Protein AF-A0A6L7TSZ8-F1 (afdb_monomer_lite)

Foldseek 3Di:
DDPPPDDQDPLARHDLDDPAKDWDQDPPPRHIDIDGDDDDPSSVSSVVCVVVVHD

Secondary structure (DSSP, 8-state):
--SSSS--BTTBSS-S----EEEEE-TTT--EEEEE-PPPHHHHHHHHHHHTT--

Sequence (55 aa):
GDAVYGKRSPLLPRHFLHAHRLAFAHPATGEPLEFSSPLPADLEAALEAARRGEQ

Structure (mmCIF, N/CA/C/O backbone):
data_AF-A0A6L7TSZ8-F1
#
_entry.id   AF-A0A6L7TSZ8-F1
#
loop_
_atom_site.group_PDB
_atom_site.id
_atom_site.type_symbol
_atom_site.label_atom_id
_atom_site.label_alt_id
_atom_site.label_comp_id
_atom_site.label_asym_id
_atom_site.label_entity_id
_atom_site.label_seq_id
_atom_site.pdbx_PDB_ins_code
_atom_site.Cartn_x
_atom_site.Cartn_y
_atom_site.Cartn_z
_atom_site.occupancy
_atom_site.B_iso_or_equiv
_atom_site.auth_seq_id
_atom_site.auth_comp_id
_atom_site.auth_asym_id
_atom_site.auth_atom_id
_atom_site.pdbx_PDB_model_num
ATOM 1 N N . GLY A 1 1 ? 1.960 4.972 -13.565 1.00 89.50 1 GLY A N 1
ATOM 2 C CA . GLY A 1 1 ? 2.546 6.222 -13.067 1.00 89.50 1 GLY A CA 1
ATOM 3 C C . GLY A 1 1 ? 1.436 7.194 -12.737 1.00 89.50 1 GLY A C 1
ATOM 4 O O . GLY A 1 1 ? 0.299 6.969 -13.137 1.00 89.50 1 GLY A O 1
ATOM 5 N N . ASP A 1 2 ? 1.750 8.262 -12.016 1.00 94.25 2 ASP A N 1
ATOM 6 C CA . ASP A 1 2 ? 0.802 9.349 -11.759 1.00 94.25 2 ASP A CA 1
ATOM 7 C C . ASP A 1 2 ? 0.599 10.176 -13.038 1.00 94.25 2 ASP A C 1
ATOM 9 O O . ASP A 1 2 ? 1.561 10.723 -13.571 1.00 94.25 2 ASP A O 1
ATOM 13 N N . ALA A 1 3 ? -0.630 10.252 -13.550 1.00 91.81 3 ALA A N 1
ATOM 14 C CA . ALA A 1 3 ? -0.944 11.007 -14.764 1.00 91.81 3 ALA A CA 1
ATOM 15 C C . ALA A 1 3 ? -1.274 12.492 -14.515 1.00 91.81 3 ALA A C 1
ATOM 17 O O . ALA A 1 3 ? -1.404 13.232 -15.488 1.00 91.81 3 ALA A O 1
ATOM 18 N N . VAL A 1 4 ? -1.440 12.907 -13.255 1.00 95.12 4 VAL A N 1
ATOM 19 C CA . VAL A 1 4 ? -1.822 14.273 -12.861 1.00 95.12 4 VAL A CA 1
ATOM 20 C C . VAL A 1 4 ? -0.611 15.035 -12.330 1.00 95.12 4 VAL A C 1
ATOM 22 O O . VAL A 1 4 ? -0.336 16.137 -12.796 1.00 95.12 4 VAL A O 1
ATOM 25 N N . TYR A 1 5 ? 0.131 14.442 -11.390 1.00 95.38 5 TYR A N 1
ATOM 26 C CA . TYR A 1 5 ? 1.244 15.111 -10.699 1.00 95.38 5 TYR A CA 1
ATOM 27 C C . TYR A 1 5 ? 2.624 14.539 -11.039 1.00 95.38 5 TYR A C 1
ATOM 29 O O . TYR A 1 5 ? 3.640 15.103 -10.639 1.00 95.38 5 TYR A O 1
ATOM 37 N N . GLY A 1 6 ? 2.683 13.428 -11.773 1.00 91.81 6 GLY A N 1
ATOM 38 C CA . GLY A 1 6 ? 3.935 12.763 -12.124 1.00 91.81 6 GLY A CA 1
ATOM 39 C C . GLY A 1 6 ? 4.029 12.421 -13.604 1.00 91.81 6 GLY A C 1
ATOM 40 O O . GLY A 1 6 ? 3.491 13.107 -14.471 1.00 91.81 6 GLY A O 1
ATOM 41 N N . LYS A 1 7 ? 4.760 11.344 -13.896 1.00 91.38 7 LYS A N 1
ATOM 42 C CA . LYS A 1 7 ? 4.883 10.800 -15.248 1.00 91.38 7 LYS A CA 1
ATOM 43 C C . LYS A 1 7 ? 4.057 9.527 -15.371 1.00 91.38 7 LYS A C 1
ATOM 45 O O . LYS A 1 7 ? 4.054 8.665 -14.485 1.00 91.38 7 LYS A O 1
ATOM 50 N N . ARG A 1 8 ? 3.414 9.371 -16.528 1.00 93.12 8 ARG A N 1
ATOM 51 C CA . ARG A 1 8 ? 2.891 8.071 -16.956 1.00 93.12 8 ARG A CA 1
ATOM 52 C C . ARG A 1 8 ? 4.0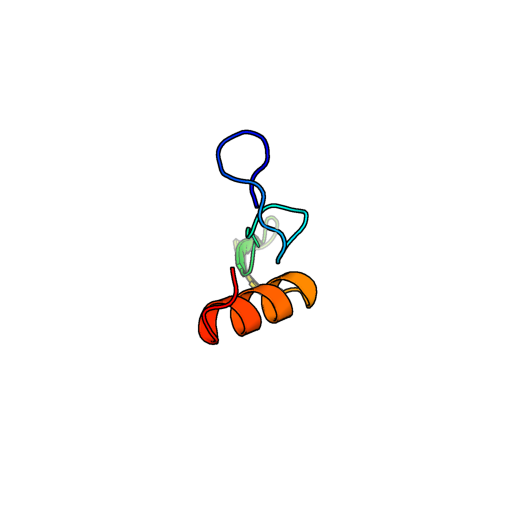53 7.078 -17.033 1.00 93.12 8 ARG A C 1
ATOM 54 O O . ARG A 1 8 ? 5.169 7.457 -17.368 1.00 93.12 8 ARG A O 1
ATOM 61 N N . SER A 1 9 ? 3.778 5.824 -16.697 1.00 91.69 9 SER A N 1
ATOM 62 C CA . SER A 1 9 ? 4.750 4.734 -16.782 1.00 91.69 9 SER A CA 1
ATOM 63 C C . SER A 1 9 ? 4.114 3.612 -17.596 1.00 91.69 9 SER A C 1
ATOM 65 O O . SER A 1 9 ? 2.938 3.324 -17.357 1.00 91.69 9 SER A O 1
ATOM 67 N N . PRO A 1 10 ? 4.845 2.999 -18.538 1.00 92.44 10 PRO A N 1
ATOM 68 C CA . PRO A 1 10 ? 4.353 1.841 -19.275 1.00 92.44 10 PRO A CA 1
ATOM 69 C C . PRO A 1 10 ? 4.251 0.592 -18.383 1.00 92.44 10 PRO A C 1
ATOM 71 O O . PRO A 1 10 ? 3.472 -0.301 -18.692 1.00 92.44 10 PRO A O 1
ATOM 74 N N . LEU A 1 11 ? 4.968 0.553 -17.254 1.00 94.12 11 LEU A N 1
ATOM 75 C CA . LEU A 1 11 ? 4.974 -0.573 -16.313 1.00 94.12 11 LEU A CA 1
ATOM 76 C C . LEU A 1 11 ? 3.733 -0.633 -15.414 1.00 94.12 11 LEU A C 1
ATOM 78 O O . LEU A 1 11 ? 3.424 -1.683 -14.861 1.00 94.12 11 LEU A O 1
ATOM 82 N N . LEU A 1 12 ? 3.032 0.490 -15.223 1.00 94.81 12 LEU A N 1
ATOM 83 C CA . LEU A 1 12 ? 1.875 0.549 -14.332 1.00 94.81 12 LEU A CA 1
ATOM 84 C C . LEU A 1 12 ? 0.873 1.619 -14.790 1.00 94.81 12 LEU A C 1
ATOM 86 O O . LEU A 1 12 ? 1.243 2.794 -14.866 1.00 94.81 12 LEU A O 1
ATOM 90 N N . PRO A 1 13 ? -0.414 1.288 -15.005 1.00 92.81 13 PRO A N 1
ATOM 91 C CA . PRO A 1 13 ? -1.404 2.237 -15.521 1.00 92.81 13 PRO A CA 1
ATOM 92 C C . PRO A 1 13 ? -1.948 3.221 -14.468 1.00 92.81 13 PRO A C 1
ATOM 94 O O . PRO A 1 13 ? -2.684 4.140 -1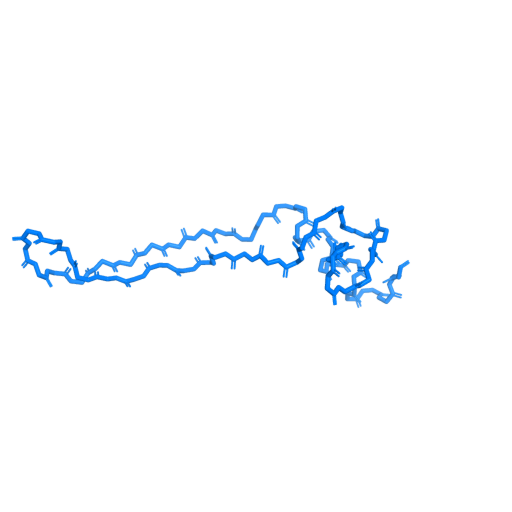4.815 1.00 92.81 13 PRO A O 1
ATOM 97 N N . ARG A 1 14 ? -1.583 3.058 -13.190 1.00 95.62 14 ARG A N 1
ATOM 98 C CA . ARG A 1 14 ? -2.032 3.885 -12.055 1.00 95.62 14 ARG A CA 1
ATOM 99 C C . ARG A 1 14 ? -0.863 4.356 -11.184 1.00 95.62 14 ARG A C 1
ATOM 101 O O . ARG A 1 14 ? 0.299 4.070 -11.488 1.00 95.62 14 ARG A O 1
ATOM 108 N N . HIS A 1 15 ? -1.150 5.082 -10.105 1.00 97.06 15 HIS A N 1
ATOM 109 C CA . HIS A 1 15 ? -0.157 5.424 -9.082 1.00 97.06 15 HIS A CA 1
ATOM 110 C C . HIS A 1 15 ? 0.471 4.167 -8.476 1.00 97.06 15 HIS A C 1
ATOM 112 O O . HIS A 1 15 ? -0.242 3.227 -8.120 1.00 97.06 15 HIS A O 1
ATOM 118 N N . PHE A 1 16 ? 1.794 4.184 -8.293 1.00 96.81 16 PHE A N 1
ATOM 119 C CA . PHE A 1 16 ? 2.472 3.219 -7.427 1.00 96.81 16 PHE A CA 1
ATOM 120 C C . PHE A 1 16 ? 2.252 3.652 -5.970 1.00 96.81 16 PHE A C 1
ATOM 122 O O . PHE A 1 16 ? 3.122 4.233 -5.328 1.00 96.81 16 PHE A O 1
ATOM 129 N N . LEU A 1 17 ? 1.025 3.464 -5.487 1.00 97.25 17 LEU A N 1
ATOM 130 C CA . LEU A 1 17 ? 0.589 3.815 -4.139 1.00 97.25 17 LEU A CA 1
ATOM 131 C C . LEU A 1 17 ? -0.277 2.674 -3.600 1.00 97.25 17 LEU A C 1
ATOM 133 O O . LEU A 1 17 ? -1.160 2.171 -4.302 1.00 97.25 17 LEU A O 1
ATOM 137 N N . HIS A 1 18 ? -0.010 2.272 -2.358 1.00 98.06 18 HIS A N 1
ATOM 138 C CA . HIS A 1 18 ? -0.719 1.194 -1.671 1.00 98.06 18 HIS A CA 1
ATOM 139 C C . HIS A 1 18 ? -0.743 1.432 -0.162 1.00 98.06 18 HIS A C 1
ATOM 141 O O . HIS A 1 18 ? 0.305 1.623 0.457 1.00 98.06 18 HIS A O 1
ATOM 147 N N . ALA A 1 19 ? -1.932 1.391 0.438 1.00 98.38 19 ALA A N 1
ATOM 148 C CA . ALA A 1 19 ? -2.098 1.439 1.886 1.00 98.38 19 ALA A CA 1
ATOM 149 C C . ALA A 1 19 ? -1.857 0.038 2.472 1.00 98.38 19 ALA A C 1
ATOM 151 O O . ALA A 1 19 ? -2.786 -0.738 2.672 1.00 98.38 19 ALA A O 1
ATOM 152 N N . HIS A 1 20 ? -0.589 -0.302 2.709 1.00 98.25 20 HIS A N 1
ATOM 153 C CA . HIS A 1 20 ? -0.196 -1.642 3.155 1.00 98.25 20 HIS A CA 1
ATOM 154 C C . HIS A 1 20 ? -0.670 -1.987 4.574 1.00 98.25 20 HIS A C 1
ATOM 156 O O . HIS A 1 20 ? -1.012 -3.137 4.841 1.00 98.25 20 HIS A O 1
ATOM 162 N N . ARG A 1 21 ? -0.680 -1.008 5.483 1.00 98.44 21 ARG A N 1
ATOM 163 C CA . ARG A 1 21 ? -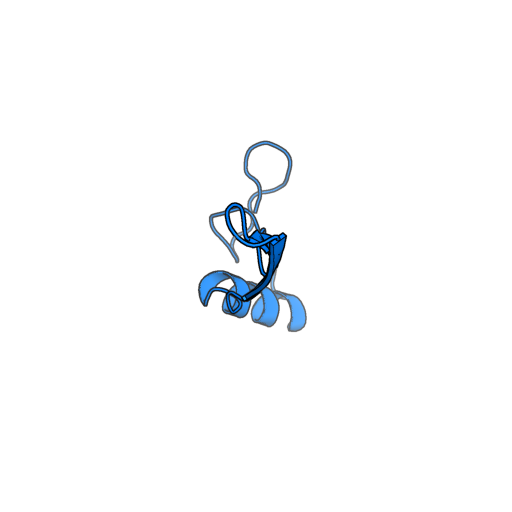0.994 -1.214 6.898 1.00 98.44 21 ARG A CA 1
ATOM 164 C C . ARG A 1 21 ? -1.950 -0.145 7.400 1.00 98.44 21 ARG A C 1
ATOM 166 O O . ARG A 1 21 ? -1.742 1.038 7.133 1.00 98.44 21 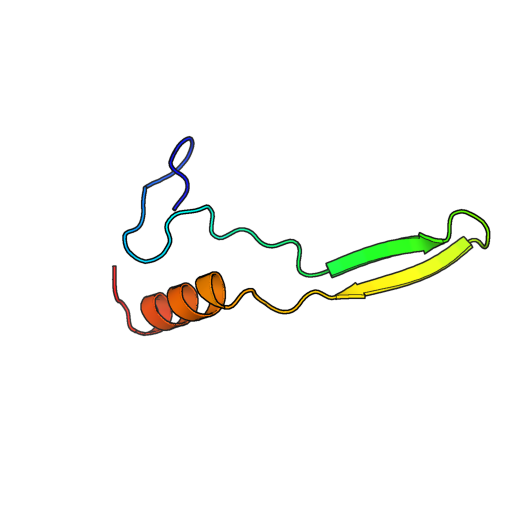ARG A O 1
ATOM 173 N N . LEU A 1 22 ? -2.943 -0.569 8.175 1.00 98.56 22 LEU A N 1
ATOM 174 C CA . LEU A 1 22 ? -3.864 0.296 8.904 1.00 98.56 22 LEU A CA 1
ATOM 175 C C . LEU A 1 22 ? -3.867 -0.127 10.373 1.00 98.56 22 LEU A C 1
ATOM 177 O O . LEU A 1 22 ? -4.094 -1.295 10.670 1.00 98.56 22 LEU A O 1
ATOM 181 N N . ALA A 1 23 ? -3.633 0.818 11.280 1.00 98.50 23 ALA A N 1
ATOM 182 C CA . ALA A 1 23 ? -3.665 0.567 12.715 1.00 98.50 23 ALA A CA 1
ATOM 183 C C . ALA A 1 23 ? -4.382 1.706 13.439 1.00 98.50 23 ALA A C 1
ATOM 185 O O . ALA A 1 23 ? -4.156 2.878 13.129 1.00 98.50 23 ALA A O 1
ATOM 186 N N . PHE A 1 24 ? -5.267 1.355 14.370 1.00 98.56 24 PHE A N 1
ATOM 187 C CA . PHE A 1 24 ? -6.054 2.298 15.168 1.00 98.56 24 PHE A CA 1
ATOM 188 C C . PHE A 1 24 ? -6.644 1.599 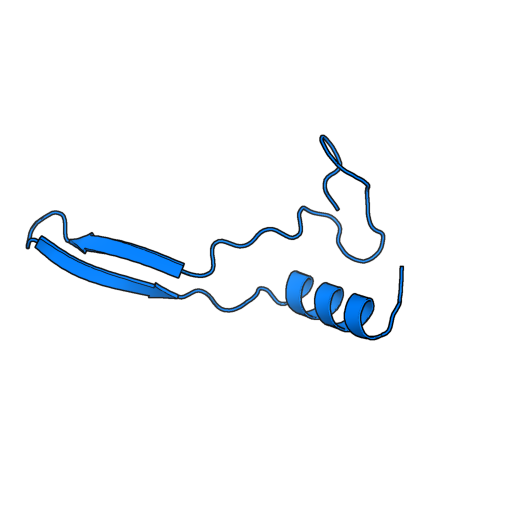16.402 1.00 98.56 24 PHE A C 1
ATOM 190 O O . PHE A 1 24 ? -6.687 0.373 16.468 1.00 98.56 24 PHE A O 1
ATOM 197 N N . ALA A 1 25 ? -7.103 2.374 17.385 1.00 98.75 25 ALA A N 1
ATOM 198 C CA . ALA A 1 25 ? -7.812 1.836 18.545 1.00 98.75 25 ALA A CA 1
ATOM 199 C C . ALA A 1 25 ? -9.256 1.467 18.174 1.00 98.75 25 ALA A C 1
ATOM 201 O O . ALA A 1 25 ? -9.958 2.261 17.541 1.00 98.75 25 ALA A O 1
ATOM 202 N N . HIS A 1 26 ? -9.722 0.289 18.587 1.00 98.31 26 HIS A N 1
ATOM 203 C CA . HIS A 1 26 ? -11.085 -0.163 18.339 1.00 98.31 26 HIS A CA 1
ATOM 204 C C . HIS A 1 26 ? -12.083 0.839 18.947 1.00 98.31 26 HIS A C 1
ATOM 206 O O . HIS A 1 26 ? -12.017 1.120 20.146 1.00 98.31 26 HIS A O 1
ATOM 212 N N . PRO A 1 27 ? -13.045 1.364 18.170 1.00 98.00 27 PRO A N 1
ATOM 213 C CA . PRO A 1 27 ? -13.837 2.526 18.576 1.00 98.00 27 PRO A CA 1
ATOM 214 C C . PRO A 1 27 ? -14.740 2.273 19.789 1.00 98.00 27 PRO A C 1
ATOM 216 O O . PRO A 1 27 ? -15.101 3.221 20.477 1.00 98.00 27 PRO A O 1
ATOM 219 N N . ALA A 1 28 ? -15.101 1.014 20.066 1.00 98.38 28 ALA A N 1
ATOM 220 C CA . ALA A 1 28 ? -15.933 0.668 21.219 1.00 98.38 28 ALA A CA 1
ATOM 221 C C . ALA A 1 28 ? -15.144 0.145 22.431 1.00 98.38 28 ALA A C 1
ATOM 223 O O . ALA A 1 28 ? -15.652 0.206 23.544 1.00 98.38 28 ALA A O 1
ATOM 224 N N . THR A 1 29 ? -13.938 -0.397 22.233 1.00 98.25 29 THR A N 1
ATOM 225 C CA . THR A 1 29 ? -13.196 -1.098 23.306 1.00 98.25 29 THR A CA 1
ATOM 226 C C . THR A 1 29 ? -11.856 -0.453 23.635 1.00 98.25 29 THR A C 1
ATOM 228 O O . THR A 1 29 ? -11.294 -0.744 24.680 1.00 98.25 29 THR A O 1
ATOM 231 N N . GLY A 1 30 ? -11.330 0.417 22.771 1.00 98.19 30 GLY A N 1
ATOM 232 C CA . GLY A 1 30 ? -10.011 1.031 22.923 1.00 98.19 30 GLY A CA 1
ATOM 233 C C . GLY A 1 30 ? -8.835 0.104 22.601 1.00 98.19 30 GLY A C 1
ATOM 234 O O . GLY A 1 30 ? -7.711 0.585 22.496 1.00 98.19 30 GLY A O 1
ATOM 235 N N . GLU A 1 31 ? -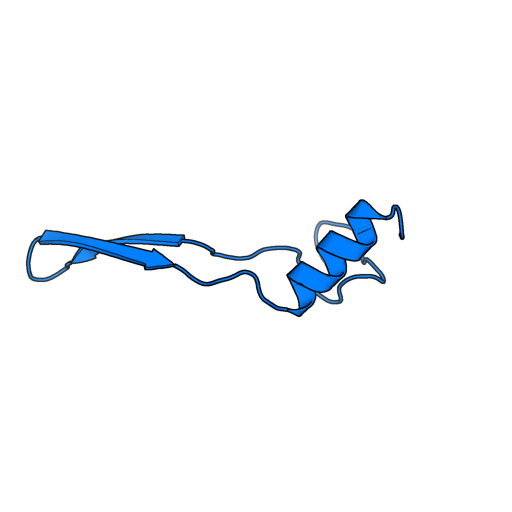9.080 -1.193 22.399 1.00 98.62 31 GLU A N 1
ATOM 236 C CA . GLU A 1 31 ? -8.036 -2.177 22.103 1.00 98.62 31 GLU A CA 1
ATOM 237 C C . GLU A 1 31 ? -7.329 -1.869 20.774 1.00 98.62 31 GLU A C 1
ATOM 239 O O . GLU A 1 31 ? -7.991 -1.482 19.805 1.00 98.62 31 GLU A O 1
ATOM 244 N N . PRO A 1 32 ? -6.002 -2.045 20.682 1.00 98.62 32 PRO A N 1
ATOM 245 C CA . PRO A 1 32 ? -5.276 -1.808 19.444 1.00 98.62 32 PRO A CA 1
ATOM 246 C C . PRO A 1 32 ? -5.673 -2.829 18.370 1.00 98.62 32 PRO A C 1
ATOM 248 O O . PRO A 1 32 ? -5.647 -4.038 18.598 1.00 98.62 32 PRO A O 1
ATOM 251 N N . LEU A 1 33 ? -5.996 -2.339 17.173 1.00 98.62 33 LEU A N 1
ATOM 252 C CA . LEU A 1 33 ? -6.204 -3.152 15.978 1.00 98.62 33 LEU A CA 1
ATOM 253 C C . LEU A 1 33 ? -5.112 -2.861 14.955 1.00 98.62 33 LEU A C 1
ATOM 255 O O . LEU A 1 33 ? -4.735 -1.705 14.749 1.00 98.62 33 LEU A O 1
ATOM 259 N N . GLU A 1 34 ? -4.679 -3.903 14.253 1.00 98.62 34 GLU A N 1
ATOM 260 C CA . GLU A 1 34 ? -3.770 -3.799 13.119 1.00 98.62 34 GLU A CA 1
ATOM 261 C C . GLU A 1 34 ? -4.253 -4.694 11.979 1.00 98.62 34 GLU A C 1
ATOM 263 O O . GLU A 1 34 ? -4.604 -5.858 12.174 1.00 98.62 34 GLU A O 1
ATOM 268 N N . PHE A 1 35 ? -4.256 -4.131 10.776 1.00 98.56 35 PHE A N 1
ATOM 269 C CA . PHE A 1 35 ? -4.616 -4.809 9.542 1.00 98.56 35 PHE A CA 1
ATOM 270 C C . PHE A 1 35 ? -3.488 -4.640 8.534 1.00 98.56 35 PHE A C 1
ATOM 272 O O . PHE A 1 35 ? -2.912 -3.553 8.406 1.00 98.56 35 PHE A O 1
ATOM 279 N N . SER A 1 36 ? -3.215 -5.696 7.775 1.00 98.56 36 SER A N 1
ATOM 280 C CA . SER A 1 36 ? -2.270 -5.676 6.665 1.00 98.56 36 SER A CA 1
ATOM 281 C C . SER A 1 36 ? -2.951 -6.099 5.366 1.00 98.56 36 SER A C 1
ATOM 283 O O . SER A 1 36 ? -3.824 -6.965 5.344 1.00 98.56 36 SER A O 1
ATOM 285 N N . SER A 1 37 ? -2.548 -5.464 4.268 1.00 98.25 37 SER A N 1
ATOM 286 C CA . SER A 1 37 ? -2.926 -5.843 2.910 1.00 98.25 37 SER A CA 1
ATOM 287 C C . SER A 1 37 ? -1.653 -6.122 2.118 1.00 98.25 37 SER A C 1
ATOM 289 O O . SER A 1 37 ? -0.834 -5.203 1.972 1.00 98.25 37 SER A O 1
ATOM 291 N N . PRO A 1 38 ? -1.465 -7.338 1.569 1.00 98.12 38 PRO A N 1
ATOM 292 C CA . PRO A 1 38 ? -0.297 -7.643 0.749 1.00 98.12 38 PRO A CA 1
ATOM 293 C C . PRO A 1 38 ? -0.222 -6.709 -0.462 1.00 98.12 38 PRO A C 1
ATOM 295 O O . PRO A 1 38 ? -1.215 -6.071 -0.832 1.00 98.12 38 PRO A O 1
ATOM 298 N N . LEU A 1 39 ? 0.973 -6.601 -1.044 1.00 98.31 39 LEU A N 1
ATOM 299 C CA . LEU A 1 39 ? 1.185 -5.795 -2.237 1.00 98.31 39 LEU A CA 1
ATOM 300 C C . LEU A 1 39 ? 0.305 -6.348 -3.380 1.00 98.31 39 LEU A C 1
ATOM 302 O O . LEU A 1 39 ? 0.331 -7.550 -3.642 1.00 98.31 39 LEU A O 1
ATOM 306 N N . PRO A 1 40 ? -0.512 -5.513 -4.045 1.00 98.25 40 PRO A N 1
ATOM 307 C CA . PRO A 1 40 ? -1.302 -5.943 -5.189 1.00 98.25 40 PRO A CA 1
ATOM 308 C C . PRO A 1 40 ? -0.418 -6.444 -6.335 1.00 98.25 40 PRO A C 1
ATOM 310 O O . PRO A 1 40 ? 0.652 -5.890 -6.587 1.00 98.25 40 PRO A O 1
ATOM 313 N N . ALA A 1 41 ? -0.894 -7.455 -7.064 1.00 97.88 41 ALA A N 1
ATOM 314 C CA . ALA A 1 41 ? -0.116 -8.141 -8.098 1.00 97.88 41 ALA A CA 1
ATOM 315 C C . ALA A 1 41 ? 0.410 -7.214 -9.213 1.00 97.88 41 ALA A C 1
ATOM 317 O O . ALA A 1 41 ? 1.480 -7.456 -9.764 1.00 97.88 41 ALA A O 1
ATOM 318 N N . ASP A 1 42 ? -0.311 -6.139 -9.538 1.00 96.56 42 ASP A N 1
ATOM 319 C CA . ASP A 1 42 ? 0.122 -5.150 -10.529 1.00 96.56 42 ASP A CA 1
ATOM 320 C C . ASP A 1 42 ? 1.302 -4.297 -10.034 1.00 96.56 42 ASP A C 1
ATOM 322 O O . ASP A 1 42 ? 2.224 -4.012 -10.799 1.00 96.56 42 ASP A O 1
ATOM 326 N N . LEU A 1 43 ? 1.315 -3.929 -8.748 1.00 97.75 43 LEU A N 1
ATOM 327 C CA . LEU A 1 43 ? 2.446 -3.233 -8.130 1.00 97.75 43 LEU A CA 1
ATOM 328 C C . LEU A 1 43 ? 3.646 -4.158 -7.942 1.00 97.75 43 LEU A C 1
ATOM 330 O O . LEU A 1 43 ? 4.772 -3.713 -8.139 1.00 97.75 43 LEU A O 1
ATOM 334 N N . GLU A 1 44 ? 3.413 -5.426 -7.599 1.00 98.19 44 GLU A N 1
ATOM 335 C CA . GLU A 1 44 ? 4.461 -6.452 -7.521 1.00 98.19 44 GLU A CA 1
ATOM 336 C C . GLU A 1 44 ? 5.154 -6.609 -8.885 1.00 98.19 44 GLU A C 1
ATOM 338 O O . GLU A 1 44 ? 6.372 -6.483 -8.988 1.00 98.19 44 GLU A O 1
ATOM 343 N N . ALA A 1 45 ? 4.382 -6.772 -9.964 1.00 97.06 45 ALA A N 1
ATOM 344 C CA . ALA A 1 45 ? 4.926 -6.892 -11.316 1.00 97.06 45 ALA A CA 1
ATOM 345 C C . ALA A 1 45 ? 5.722 -5.645 -11.745 1.00 97.06 45 ALA A C 1
ATOM 347 O O . ALA A 1 45 ? 6.822 -5.768 -12.291 1.00 97.06 45 ALA A O 1
ATOM 348 N N . ALA A 1 46 ? 5.197 -4.447 -11.466 1.00 96.81 46 ALA A N 1
ATOM 349 C CA . ALA A 1 46 ? 5.885 -3.193 -11.762 1.00 96.81 46 ALA A CA 1
ATOM 350 C C . ALA A 1 46 ? 7.175 -3.017 -10.935 1.00 96.81 46 ALA A C 1
ATOM 352 O O . ALA A 1 46 ? 8.170 -2.505 -11.451 1.00 96.81 46 ALA A O 1
ATOM 353 N N . LEU A 1 47 ? 7.183 -3.460 -9.673 1.00 97.12 47 LEU A N 1
ATOM 354 C CA . LEU A 1 47 ? 8.364 -3.446 -8.806 1.00 97.12 47 LEU A CA 1
ATOM 355 C C . LEU A 1 47 ? 9.457 -4.373 -9.340 1.00 97.12 47 LEU A C 1
ATOM 357 O O . LEU A 1 47 ? 10.622 -3.981 -9.403 1.00 97.12 47 LEU A O 1
ATOM 361 N N . GLU A 1 48 ? 9.081 -5.578 -9.757 1.00 98.12 48 GLU A N 1
ATOM 362 C CA . GLU A 1 48 ? 10.012 -6.540 -10.343 1.00 98.12 48 GLU A CA 1
ATOM 363 C C . GLU A 1 48 ? 10.604 -6.038 -11.665 1.00 98.12 48 GLU A C 1
ATOM 365 O O . GLU A 1 48 ? 11.807 -6.167 -11.890 1.00 98.12 48 GLU A O 1
ATOM 370 N N . ALA A 1 49 ? 9.797 -5.405 -12.519 1.00 96.75 49 ALA A N 1
ATOM 371 C CA . ALA A 1 49 ? 10.284 -4.748 -13.734 1.00 96.75 49 ALA A CA 1
ATOM 372 C C . ALA A 1 49 ? 11.298 -3.634 -13.428 1.00 96.75 49 ALA A C 1
ATOM 374 O O . ALA A 1 49 ? 12.389 -3.601 -14.003 1.00 96.75 49 ALA A O 1
ATOM 375 N N . ALA A 1 50 ? 10.997 -2.780 -12.447 1.00 94.94 50 ALA A N 1
ATOM 376 C CA . ALA A 1 50 ? 11.906 -1.720 -12.023 1.00 94.94 50 ALA A CA 1
ATOM 377 C C . ALA A 1 50 ? 13.228 -2.269 -11.453 1.00 94.94 50 ALA A C 1
ATOM 379 O O . ALA A 1 50 ? 14.295 -1.728 -11.745 1.00 94.94 50 ALA A O 1
ATOM 380 N N . ARG A 1 51 ? 13.189 -3.373 -10.691 1.00 96.81 51 ARG A N 1
ATOM 381 C CA . ARG A 1 51 ? 14.394 -4.061 -10.183 1.00 96.81 51 ARG A CA 1
ATOM 382 C C . ARG A 1 51 ? 15.298 -4.568 -11.307 1.00 96.81 51 ARG A C 1
ATOM 384 O O . ARG A 1 51 ? 16.515 -4.579 -11.141 1.00 96.81 51 ARG A O 1
ATOM 391 N N . ARG A 1 52 ? 14.718 -4.951 -12.447 1.00 97.19 52 ARG A N 1
ATOM 392 C CA . ARG A 1 52 ? 15.455 -5.359 -13.654 1.00 97.19 52 ARG A CA 1
ATOM 393 C C . ARG A 1 52 ? 15.951 -4.179 -14.500 1.00 97.19 52 ARG A C 1
ATOM 395 O O . ARG A 1 52 ? 16.713 -4.402 -15.436 1.00 97.19 52 ARG A O 1
ATOM 402 N N . GLY A 1 53 ? 15.564 -2.943 -14.174 1.00 92.88 53 GLY A N 1
ATOM 403 C CA . GLY A 1 53 ? 15.932 -1.741 -14.930 1.00 92.88 53 GLY A CA 1
ATOM 404 C C . GLY A 1 53 ? 15.075 -1.492 -16.175 1.00 92.88 53 GLY A C 1
ATOM 405 O O . GLY A 1 53 ? 15.484 -0.738 -17.058 1.00 92.88 53 GLY A O 1
ATOM 406 N N . GLU A 1 54 ? 13.901 -2.118 -16.261 1.00 89.56 54 GLU A N 1
ATOM 407 C CA . GLU A 1 54 ? 12.915 -1.837 -17.308 1.00 89.56 54 GLU A CA 1
ATOM 408 C C . GLU A 1 54 ? 12.277 -0.458 -17.052 1.00 89.56 54 GLU A C 1
ATOM 410 O O . GLU A 1 54 ? 12.104 -0.057 -15.897 1.00 89.56 54 GLU A O 1
ATOM 415 N N . GLN A 1 55 ? 11.958 0.288 -18.117 1.00 75.75 55 GLN A N 1
ATOM 416 C CA . GLN A 1 55 ? 11.372 1.634 -18.034 1.00 75.75 55 GLN A CA 1
ATOM 417 C C . GLN A 1 55 ? 10.085 1.750 -18.833 1.00 75.75 55 GLN A C 1
ATOM 419 O O . GLN A 1 55 ? 10.077 1.340 -20.015 1.00 75.75 55 GLN A O 1
#

pLDDT: mean 96.03, std 3.76, range [75.75, 98.75]

Radius of gyration: 15.97 Å; chains: 1; bounding box: 32×23×43 Å